Protein AF-A0A133V597-F1 (afdb_monomer_lite)

Secondary structure (DSSP, 8-state):
--HHHHHHHHHHHHH--HHHHHHHHHHHHHHSTTT--STT-SHHHHHHHHHHHHHHHGGGSS--

Foldseek 3Di:
DDPVVLVVLLVVLVVDDDPVNVVSLVVSVVCVCVHVVPPDDDPSNVSSVVSVVVVVVVVVVVPD

Sequence (64 aa):
MNYRELKELARRVDQSWGEERERLLQKLLRKLPELDPFEGHSDFAVMVAKMLARVKWFPYHKYS

Radius of gyration: 12.23 Å; chains: 1; bounding box: 35×18×29 Å

Organism: NCBI:txid1698274

Structure (mmCIF, N/CA/C/O backbone):
data_AF-A0A133V597-F1
#
_entry.id   AF-A0A133V597-F1
#
loop_
_atom_site.group_PDB
_atom_site.id
_atom_site.type_symbol
_atom_site.label_atom_id
_atom_site.label_alt_id
_atom_site.label_comp_id
_atom_site.label_asym_id
_atom_site.label_entity_id
_atom_site.label_seq_id
_atom_site.pdbx_PDB_ins_code
_atom_site.Cartn_x
_atom_site.Cartn_y
_atom_site.Cartn_z
_atom_site.occupancy
_atom_site.B_iso_or_equiv
_atom_site.auth_seq_id
_atom_site.auth_comp_id
_atom_site.auth_asym_id
_atom_site.auth_atom_id
_atom_site.pdbx_PDB_model_num
ATOM 1 N N . MET A 1 1 ? 8.812 8.017 -6.369 1.00 71.44 1 MET A N 1
ATOM 2 C CA . MET A 1 1 ? 8.829 7.086 -5.223 1.00 71.44 1 MET A CA 1
ATOM 3 C C . MET A 1 1 ? 9.535 5.838 -5.698 1.00 71.44 1 MET A C 1
ATOM 5 O O . MET A 1 1 ? 9.280 5.445 -6.824 1.00 71.44 1 MET A O 1
ATOM 9 N N . ASN A 1 2 ? 10.463 5.285 -4.931 1.00 78.44 2 ASN A N 1
ATOM 10 C CA . ASN A 1 2 ? 11.224 4.100 -5.326 1.00 78.44 2 ASN A CA 1
ATOM 11 C C . ASN A 1 2 ? 10.592 2.814 -4.754 1.00 78.44 2 ASN A C 1
ATOM 13 O O . ASN A 1 2 ? 9.688 2.855 -3.917 1.00 78.44 2 ASN A O 1
ATOM 17 N N . TYR A 1 3 ? 11.080 1.651 -5.189 1.00 74.19 3 TYR A N 1
ATOM 18 C CA . TYR A 1 3 ? 10.544 0.352 -4.767 1.00 74.19 3 TYR A CA 1
ATOM 19 C C . TYR A 1 3 ? 10.654 0.098 -3.249 1.00 74.19 3 TYR A C 1
ATOM 21 O O . TYR A 1 3 ? 9.794 -0.553 -2.653 1.00 74.19 3 TYR A O 1
ATOM 29 N N . ARG A 1 4 ? 11.683 0.649 -2.589 1.00 80.56 4 ARG A N 1
ATOM 30 C CA . ARG A 1 4 ? 11.869 0.531 -1.134 1.00 80.56 4 ARG A CA 1
ATOM 31 C C . ARG A 1 4 ? 10.804 1.322 -0.376 1.00 80.56 4 ARG A C 1
ATOM 33 O O . ARG A 1 4 ? 10.189 0.786 0.543 1.00 80.56 4 ARG A O 1
ATOM 40 N N . GLU A 1 5 ? 10.537 2.550 -0.806 1.00 83.56 5 GLU A N 1
ATOM 41 C CA . GLU A 1 5 ? 9.461 3.385 -0.266 1.00 83.56 5 GLU A CA 1
ATOM 42 C C . GLU A 1 5 ? 8.085 2.737 -0.481 1.00 83.56 5 GLU A C 1
ATOM 44 O O . GLU A 1 5 ? 7.220 2.820 0.390 1.00 83.56 5 GLU A O 1
ATOM 49 N N . LEU A 1 6 ? 7.879 2.048 -1.611 1.00 80.62 6 LEU A N 1
ATOM 50 C CA . LEU A 1 6 ? 6.639 1.328 -1.928 1.00 80.62 6 LEU A CA 1
ATOM 51 C C . LEU A 1 6 ? 6.396 0.135 -1.001 1.00 80.62 6 LEU A C 1
ATOM 53 O O . LEU A 1 6 ? 5.290 -0.023 -0.481 1.00 80.62 6 LEU A O 1
ATOM 57 N N . LYS A 1 7 ? 7.437 -0.655 -0.719 1.00 80.00 7 LYS A N 1
ATOM 58 C CA . LYS A 1 7 ? 7.377 -1.718 0.296 1.00 80.00 7 LYS A CA 1
ATOM 59 C C . LYS A 1 7 ? 7.056 -1.169 1.680 1.00 80.00 7 LYS A C 1
ATOM 61 O O . LYS A 1 7 ? 6.261 -1.761 2.408 1.00 80.00 7 LYS A O 1
ATOM 66 N N . GLU A 1 8 ? 7.651 -0.041 2.044 1.00 87.19 8 GLU A N 1
ATOM 67 C CA . GLU A 1 8 ? 7.401 0.566 3.346 1.00 87.19 8 GLU A CA 1
ATOM 68 C C . GLU A 1 8 ? 5.975 1.115 3.456 1.00 87.19 8 GLU A C 1
ATOM 70 O O . GLU A 1 8 ? 5.318 0.919 4.477 1.00 87.19 8 GLU A O 1
ATOM 75 N N . LEU A 1 9 ? 5.449 1.712 2.383 1.00 85.12 9 LEU A N 1
ATOM 76 C CA . LEU A 1 9 ? 4.052 2.131 2.315 1.00 85.12 9 LEU A CA 1
ATOM 77 C C . LEU A 1 9 ? 3.099 0.936 2.450 1.00 85.12 9 LEU A C 1
ATOM 79 O O . LEU A 1 9 ? 2.162 1.007 3.240 1.00 85.12 9 LEU A O 1
ATOM 83 N N . ALA A 1 10 ? 3.362 -0.173 1.753 1.00 82.06 10 ALA A N 1
ATOM 84 C CA . ALA A 1 10 ? 2.571 -1.397 1.890 1.00 82.06 10 ALA A CA 1
ATOM 85 C C . ALA A 1 10 ? 2.598 -1.944 3.327 1.00 82.06 10 ALA A C 1
ATOM 87 O O . ALA A 1 10 ? 1.563 -2.319 3.873 1.00 82.06 10 ALA A O 1
ATOM 88 N N . ARG A 1 11 ? 3.761 -1.914 3.986 1.00 83.62 11 ARG A N 1
ATOM 89 C CA . ARG A 1 11 ? 3.884 -2.310 5.393 1.00 83.62 11 ARG A CA 1
ATOM 90 C C . ARG A 1 11 ? 3.073 -1.400 6.324 1.00 83.62 11 ARG A C 1
ATOM 92 O O . ARG A 1 11 ? 2.416 -1.902 7.228 1.00 83.62 11 ARG A O 1
ATOM 99 N N . ARG A 1 12 ? 3.057 -0.085 6.085 1.00 86.50 12 ARG A N 1
ATOM 100 C CA . ARG A 1 12 ? 2.219 0.861 6.851 1.00 86.50 12 ARG A CA 1
ATOM 101 C C . ARG A 1 12 ? 0.723 0.628 6.618 1.00 86.50 12 ARG A C 1
ATOM 103 O O . ARG A 1 12 ? -0.058 0.739 7.556 1.00 86.50 12 ARG A O 1
ATOM 110 N N . VAL A 1 13 ? 0.316 0.263 5.401 1.00 84.00 13 VAL A N 1
ATOM 111 C CA . VAL A 1 13 ? -1.074 -0.129 5.092 1.00 84.00 13 VAL A CA 1
ATOM 112 C C . VAL A 1 13 ? -1.491 -1.385 5.860 1.00 84.00 13 VAL A C 1
ATOM 114 O O . VAL A 1 13 ? -2.621 -1.467 6.327 1.00 84.00 13 VAL A O 1
ATOM 117 N N . ASP A 1 14 ? -0.602 -2.365 6.008 1.00 80.44 14 ASP A N 1
ATOM 118 C CA . ASP A 1 14 ? -0.912 -3.590 6.759 1.00 80.44 14 ASP A CA 1
ATOM 119 C C . ASP A 1 14 ? -1.012 -3.342 8.274 1.00 80.44 14 ASP A C 1
ATOM 121 O O . ASP A 1 14 ? -1.804 -3.982 8.958 1.00 80.44 14 ASP A O 1
ATOM 125 N N . GLN A 1 15 ? -0.243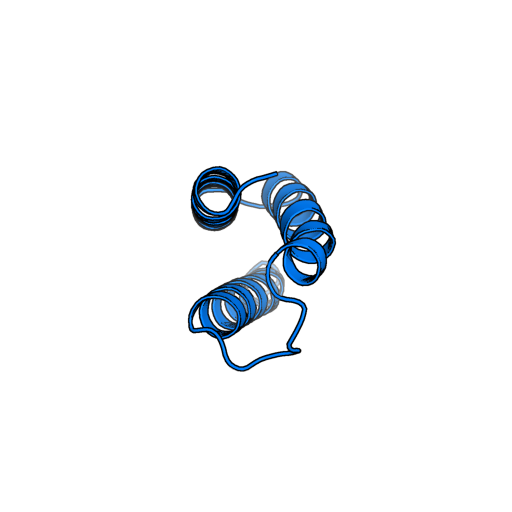 -2.377 8.789 1.00 82.75 15 GLN A N 1
ATOM 126 C CA . GLN A 1 15 ? -0.206 -2.013 10.211 1.00 82.75 15 GLN A CA 1
ATOM 127 C C . GLN A 1 15 ? -1.271 -0.988 10.634 1.00 82.75 15 GLN A C 1
ATOM 129 O O . GLN A 1 15 ? -1.444 -0.756 11.829 1.00 82.75 15 GLN A O 1
ATOM 134 N N . SER A 1 16 ? -1.963 -0.360 9.684 1.00 83.06 16 SER A N 1
ATOM 135 C CA . SER A 1 16 ? -2.970 0.675 9.947 1.00 83.06 16 SER A CA 1
ATOM 136 C C . SER A 1 16 ? -4.391 0.115 9.924 1.00 83.06 16 SER A C 1
ATOM 138 O O . SER A 1 16 ? -4.662 -0.959 9.382 1.00 83.06 16 SER A O 1
ATOM 140 N N . TRP A 1 17 ? -5.324 0.873 10.503 1.00 79.88 17 TRP A N 1
ATOM 141 C CA . TRP A 1 17 ? -6.736 0.506 10.622 1.00 79.88 17 TRP A CA 1
ATOM 142 C C . TRP A 1 17 ? -7.651 1.692 10.295 1.00 79.88 17 TRP A C 1
ATOM 144 O O . TRP A 1 17 ? -7.224 2.844 10.336 1.00 79.88 17 TRP A O 1
ATOM 154 N N . GLY A 1 18 ? -8.916 1.410 9.966 1.00 82.50 18 GLY A N 1
ATOM 155 C CA . GLY A 1 18 ? -9.931 2.441 9.717 1.00 82.50 18 GLY A CA 1
ATOM 156 C C . GLY A 1 18 ? -9.584 3.395 8.566 1.00 82.50 18 GLY A C 1
ATOM 157 O O . GLY A 1 18 ? -9.009 2.980 7.560 1.00 82.50 18 GLY A O 1
ATOM 158 N N . GLU A 1 19 ? -9.925 4.676 8.728 1.00 81.50 19 GLU A N 1
ATOM 159 C CA . GLU A 1 19 ? -9.736 5.720 7.706 1.00 81.50 19 GLU A CA 1
ATOM 160 C C . GLU A 1 19 ?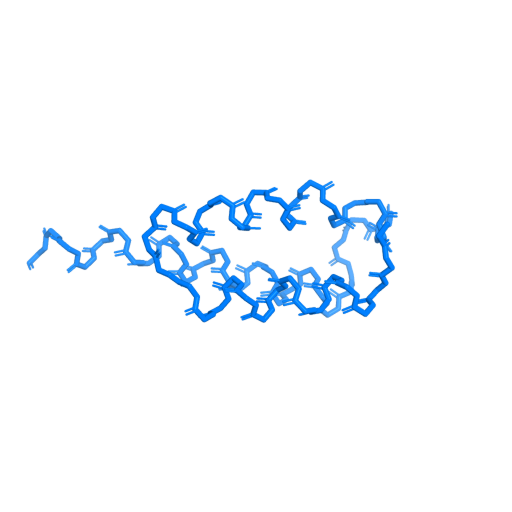 -8.263 5.939 7.329 1.00 81.50 19 GLU A C 1
ATOM 162 O O . GLU A 1 19 ? -7.938 6.217 6.172 1.00 81.50 19 GLU A O 1
ATOM 167 N N . GLU A 1 20 ? -7.342 5.773 8.284 1.00 81.69 20 GLU A N 1
ATOM 168 C CA . GLU A 1 20 ? -5.907 5.909 8.022 1.00 81.69 20 GLU A CA 1
ATOM 169 C C . GLU A 1 20 ? -5.425 4.831 7.048 1.00 81.69 20 GLU A C 1
ATOM 171 O O . GLU A 1 20 ? -4.708 5.125 6.085 1.00 81.69 20 GLU A O 1
ATOM 176 N N . ARG A 1 21 ? -5.887 3.591 7.248 1.00 82.25 21 ARG A N 1
ATOM 177 C CA . ARG A 1 21 ? -5.593 2.480 6.342 1.00 82.25 21 ARG A CA 1
ATOM 178 C C . ARG A 1 21 ? -6.092 2.763 4.939 1.00 82.25 21 ARG A C 1
ATOM 180 O O . ARG A 1 21 ? -5.359 2.551 3.977 1.00 82.25 21 ARG A O 1
ATOM 187 N N . GLU A 1 22 ? -7.321 3.250 4.820 1.00 80.94 22 GLU A N 1
ATOM 188 C CA . GLU A 1 22 ? -7.942 3.546 3.533 1.00 80.94 22 GLU A CA 1
ATOM 189 C C . GLU A 1 22 ? -7.182 4.649 2.785 1.00 80.94 22 GLU A C 1
ATOM 191 O O . GLU A 1 22 ? -6.856 4.502 1.605 1.00 80.94 22 GLU A O 1
ATOM 196 N N . ARG A 1 23 ? -6.770 5.706 3.493 1.00 85.56 23 ARG A N 1
ATOM 197 C CA . ARG A 1 23 ? -5.948 6.782 2.929 1.00 85.56 23 ARG A CA 1
ATOM 198 C C . ARG A 1 23 ? -4.585 6.283 2.442 1.00 85.56 23 ARG A C 1
ATOM 200 O O . ARG A 1 23 ? -4.138 6.658 1.354 1.00 85.56 23 ARG A O 1
ATOM 207 N N . LEU A 1 24 ? -3.911 5.448 3.233 1.00 85.62 24 LEU A N 1
ATOM 208 C CA . LEU A 1 24 ? -2.608 4.878 2.874 1.00 85.62 24 LEU A CA 1
ATOM 209 C C . LEU A 1 24 ? -2.724 3.889 1.708 1.00 85.62 24 LEU A C 1
ATOM 211 O O . LEU A 1 24 ? -1.875 3.888 0.816 1.00 85.62 24 LEU A O 1
ATOM 215 N N . LEU A 1 25 ? -3.796 3.101 1.679 1.00 82.44 25 LEU A N 1
ATOM 216 C CA . LEU A 1 25 ? -4.100 2.154 0.614 1.00 82.44 25 LEU A CA 1
ATOM 217 C C . LEU A 1 25 ? -4.363 2.873 -0.713 1.00 82.44 25 LEU A C 1
ATOM 219 O O . LEU A 1 25 ? -3.785 2.505 -1.731 1.00 82.44 25 LEU A O 1
ATOM 223 N N . GLN A 1 26 ? -5.155 3.947 -0.706 1.00 82.06 26 GLN A N 1
ATOM 224 C CA . GLN A 1 26 ? -5.381 4.786 -1.889 1.00 82.06 26 GLN A CA 1
ATOM 225 C C . GLN A 1 26 ? -4.073 5.383 -2.422 1.00 82.06 26 GLN A C 1
ATOM 227 O O . GLN A 1 26 ? -3.824 5.405 -3.631 1.00 82.06 26 GLN A O 1
ATOM 232 N N . LYS A 1 27 ? -3.188 5.823 -1.519 1.00 85.56 27 LYS A N 1
ATOM 233 C CA . LYS A 1 27 ? -1.853 6.305 -1.890 1.00 85.56 27 LYS A CA 1
ATOM 234 C C . LYS A 1 27 ? -1.004 5.196 -2.520 1.00 85.56 27 LYS A C 1
ATOM 236 O O . LYS A 1 27 ? -0.315 5.461 -3.502 1.00 85.56 27 LYS A O 1
ATOM 241 N N . LEU A 1 28 ? -1.068 3.974 -1.988 1.00 82.44 28 LEU A N 1
ATOM 242 C CA . LEU A 1 28 ? -0.355 2.811 -2.520 1.00 82.44 28 LEU A CA 1
ATOM 243 C C . LEU A 1 28 ? -0.852 2.439 -3.922 1.00 82.44 28 LEU A C 1
ATOM 245 O O . LEU A 1 28 ? -0.035 2.253 -4.819 1.00 82.44 28 LEU A O 1
ATOM 249 N N . LEU A 1 29 ? -2.170 2.417 -4.131 1.00 77.12 29 LEU A N 1
ATOM 250 C CA . LEU A 1 29 ? -2.780 2.105 -5.427 1.00 77.12 29 LEU A CA 1
ATOM 251 C C . LEU A 1 29 ? -2.436 3.124 -6.511 1.00 77.12 29 LEU A C 1
ATOM 253 O O . LEU A 1 29 ? -2.180 2.730 -7.639 1.00 77.12 29 LEU A O 1
ATOM 257 N N . ARG A 1 30 ? -2.364 4.420 -6.185 1.00 82.56 30 ARG A N 1
ATOM 258 C CA . ARG A 1 30 ? -1.929 5.442 -7.155 1.00 82.56 30 ARG A CA 1
ATOM 259 C C . ARG A 1 30 ? -0.466 5.297 -7.564 1.00 82.56 30 ARG A C 1
ATOM 261 O O . ARG A 1 30 ? -0.105 5.696 -8.662 1.00 82.56 30 ARG A O 1
ATOM 268 N N . LYS A 1 31 ? 0.380 4.784 -6.667 1.00 78.94 31 LYS A N 1
ATOM 269 C CA . LYS A 1 31 ? 1.832 4.675 -6.872 1.00 78.94 31 LYS A CA 1
ATOM 270 C C . LYS A 1 31 ? 2.285 3.325 -7.416 1.00 78.94 31 LYS A C 1
ATOM 272 O O . LYS A 1 31 ? 3.414 3.231 -7.881 1.00 78.94 31 LYS A O 1
ATOM 277 N N . LEU A 1 32 ? 1.417 2.315 -7.395 1.00 73.44 32 LEU A N 1
ATOM 278 C CA . LEU A 1 32 ? 1.683 0.996 -7.970 1.00 73.44 32 LEU A CA 1
ATOM 279 C C . LEU A 1 32 ? 2.002 1.055 -9.477 1.00 73.44 32 LEU A C 1
ATOM 281 O O . LEU A 1 32 ? 3.059 0.558 -9.857 1.00 73.44 32 LEU A O 1
ATOM 285 N N . PRO A 1 33 ? 1.167 1.699 -10.323 1.00 69.81 33 PRO A N 1
ATOM 286 C CA . PRO A 1 33 ? 1.362 1.689 -11.774 1.00 69.81 33 PRO A CA 1
ATOM 287 C C . PRO A 1 33 ? 2.602 2.473 -12.215 1.00 69.81 33 PRO A C 1
ATOM 289 O O . PRO A 1 33 ? 3.176 2.192 -13.258 1.00 69.81 33 PRO A O 1
ATOM 292 N N . GLU A 1 34 ? 3.041 3.450 -11.410 1.00 70.62 34 GLU A N 1
ATOM 293 C CA . GLU A 1 34 ? 4.267 4.220 -11.672 1.00 70.62 34 GLU A CA 1
ATOM 294 C C . GLU A 1 34 ? 5.540 3.361 -11.541 1.00 70.62 34 GLU A C 1
ATOM 296 O O . GLU A 1 34 ? 6.586 3.738 -12.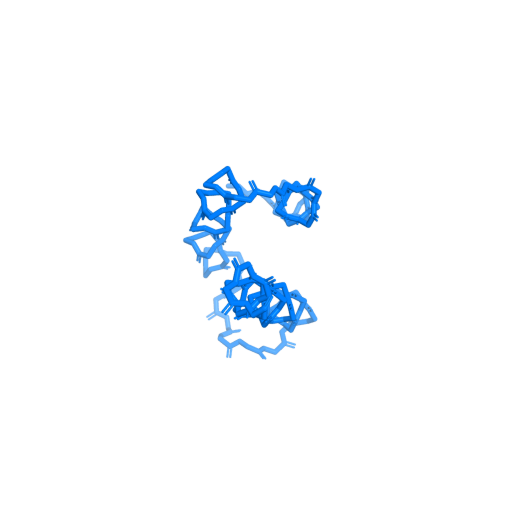065 1.00 70.62 34 GLU A O 1
ATOM 301 N N . LEU A 1 35 ? 5.475 2.239 -10.815 1.00 65.25 35 LEU A N 1
ATOM 302 C CA . LEU A 1 35 ? 6.624 1.381 -10.503 1.00 65.25 35 LEU A CA 1
ATOM 303 C C . LEU A 1 35 ? 6.522 -0.029 -11.089 1.00 65.25 35 LEU A C 1
ATOM 305 O O . LEU A 1 35 ? 7.546 -0.700 -11.201 1.00 65.25 35 LEU A O 1
ATOM 309 N N . ASP A 1 36 ? 5.321 -0.460 -11.461 1.00 62.12 36 ASP A N 1
ATOM 310 C CA . ASP A 1 36 ? 5.074 -1.704 -12.181 1.00 62.12 36 ASP A CA 1
ATOM 311 C C . ASP A 1 36 ? 4.157 -1.414 -13.383 1.00 62.12 36 ASP A C 1
ATOM 313 O O . ASP A 1 36 ? 2.931 -1.479 -13.259 1.00 62.12 36 ASP A O 1
ATOM 317 N N . PRO A 1 37 ? 4.731 -1.012 -14.533 1.00 57.12 37 PRO A N 1
ATOM 318 C CA . PRO A 1 37 ? 3.962 -0.645 -15.721 1.00 57.12 37 PRO A CA 1
ATOM 319 C C . PRO A 1 37 ? 3.322 -1.851 -16.427 1.00 57.12 37 PRO A C 1
ATOM 321 O O . PRO A 1 37 ? 2.512 -1.661 -17.331 1.00 57.12 37 PRO A O 1
ATOM 324 N N . PHE A 1 38 ? 3.665 -3.084 -16.036 1.00 55.22 38 PHE A N 1
ATOM 325 C CA . PHE A 1 38 ? 3.077 -4.304 -16.582 1.00 55.22 38 PHE A CA 1
ATOM 326 C C . PHE A 1 38 ? 2.011 -4.822 -15.615 1.00 55.22 38 PHE A C 1
ATOM 328 O O . PHE A 1 38 ? 2.312 -5.485 -14.626 1.00 55.22 38 PHE A O 1
ATOM 335 N N . GLU A 1 39 ? 0.754 -4.482 -15.900 1.00 54.19 39 GLU A N 1
ATOM 336 C CA . GLU A 1 39 ? -0.445 -4.801 -15.117 1.00 54.19 39 GLU A CA 1
ATOM 337 C C . GLU A 1 39 ? -0.546 -6.276 -14.656 1.00 54.19 39 GLU A C 1
ATOM 339 O O . GLU A 1 39 ? -1.240 -7.091 -15.258 1.00 54.19 39 GLU A O 1
ATOM 344 N N . GLY A 1 40 ? 0.056 -6.622 -13.512 1.00 52.91 40 GLY A N 1
ATOM 345 C CA . GLY A 1 40 ? -0.417 -7.745 -12.695 1.00 52.91 40 GLY A CA 1
ATOM 346 C C . GLY A 1 40 ? 0.409 -9.032 -12.664 1.00 52.91 40 GLY A C 1
ATOM 347 O O . GLY A 1 40 ? -0.127 -10.049 -12.227 1.00 52.91 40 GLY A O 1
ATOM 348 N N . HIS A 1 41 ? 1.695 -9.020 -13.030 1.00 53.78 41 HIS A N 1
ATOM 349 C CA . HIS A 1 41 ? 2.548 -10.217 -12.894 1.00 53.78 41 HIS A CA 1
ATOM 350 C C . HIS A 1 41 ? 3.606 -10.161 -11.783 1.00 53.78 41 HIS A C 1
ATOM 352 O O . HIS A 1 41 ? 4.232 -11.186 -11.515 1.00 53.78 41 HIS A O 1
ATOM 358 N N . SER A 1 42 ? 3.800 -9.031 -11.090 1.00 62.91 42 SER A N 1
ATOM 359 C CA . SER A 1 42 ? 4.721 -9.005 -9.949 1.00 62.91 42 SER A CA 1
ATOM 360 C C . SER A 1 42 ? 4.057 -9.502 -8.659 1.00 62.91 42 SER A C 1
ATOM 362 O O . SER A 1 42 ? 2.902 -9.182 -8.355 1.00 62.91 42 SER A O 1
ATOM 364 N N . ASP A 1 43 ? 4.820 -10.231 -7.836 1.00 63.12 43 ASP A N 1
ATOM 365 C CA . ASP A 1 43 ? 4.434 -10.645 -6.475 1.00 63.12 43 ASP A CA 1
ATOM 366 C C . ASP A 1 43 ? 3.899 -9.477 -5.626 1.00 63.12 43 ASP A C 1
ATOM 368 O O . ASP A 1 43 ? 3.118 -9.658 -4.687 1.00 63.12 43 ASP A O 1
ATOM 372 N N . PHE A 1 44 ? 4.299 -8.253 -5.976 1.00 67.12 44 PHE A N 1
ATOM 373 C CA . PHE A 1 44 ? 3.861 -7.030 -5.332 1.00 67.12 44 PHE A CA 1
ATOM 374 C C . PHE A 1 44 ? 2.386 -6.707 -5.613 1.00 67.12 44 PHE A C 1
ATOM 376 O O . PHE A 1 44 ? 1.649 -6.386 -4.679 1.00 67.12 44 PHE A O 1
ATOM 383 N N . ALA A 1 45 ? 1.920 -6.855 -6.856 1.00 67.06 45 ALA A N 1
ATOM 384 C CA . ALA A 1 45 ? 0.511 -6.671 -7.205 1.00 67.06 45 ALA A CA 1
ATOM 385 C C . ALA A 1 45 ? -0.382 -7.703 -6.494 1.00 67.06 45 ALA A C 1
ATOM 387 O O . ALA A 1 45 ? -1.417 -7.346 -5.926 1.00 67.06 45 ALA A O 1
ATOM 388 N N . VAL A 1 46 ? 0.064 -8.963 -6.420 1.00 65.44 46 VAL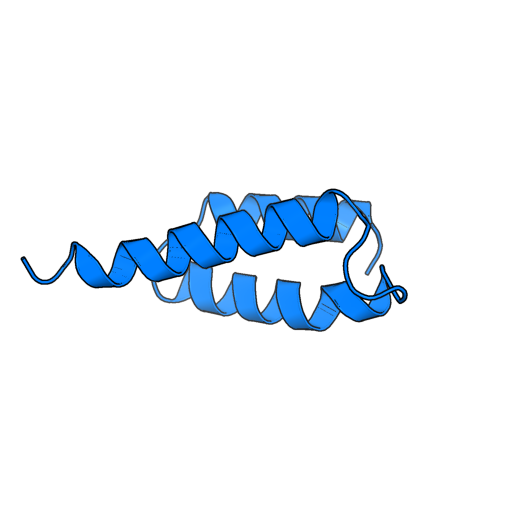 A N 1
ATOM 389 C CA . VAL A 1 46 ? -0.619 -10.032 -5.667 1.00 65.44 46 VAL A CA 1
ATOM 390 C C . VAL A 1 46 ? -0.681 -9.705 -4.171 1.00 65.44 46 VAL A C 1
ATOM 392 O O . VAL A 1 46 ? -1.717 -9.899 -3.530 1.00 65.44 46 VAL A O 1
ATOM 395 N N . MET A 1 47 ? 0.404 -9.180 -3.595 1.00 69.25 47 MET A N 1
ATOM 396 C CA . MET A 1 47 ? 0.438 -8.747 -2.197 1.00 69.25 47 MET A CA 1
ATOM 397 C C . MET A 1 47 ? -0.560 -7.611 -1.931 1.00 69.25 47 MET A C 1
ATOM 399 O O . MET A 1 47 ? -1.307 -7.673 -0.953 1.00 69.25 47 MET A O 1
ATOM 403 N N . VAL A 1 48 ? -0.633 -6.609 -2.811 1.00 69.75 48 VAL A N 1
ATOM 404 C CA . VAL A 1 48 ? -1.603 -5.513 -2.676 1.00 69.75 48 VAL A CA 1
ATOM 405 C C . VAL A 1 48 ? -3.038 -5.997 -2.876 1.00 69.75 48 VAL A C 1
ATOM 407 O O . VAL A 1 48 ? -3.910 -5.613 -2.100 1.00 69.75 48 VAL A O 1
ATOM 410 N N . ALA A 1 49 ? -3.295 -6.914 -3.810 1.00 68.12 49 ALA A N 1
ATOM 411 C CA . ALA A 1 49 ? -4.607 -7.545 -3.966 1.00 68.12 49 ALA A CA 1
ATOM 412 C C . ALA A 1 49 ? -5.042 -8.303 -2.696 1.00 68.12 49 ALA A C 1
ATOM 414 O O . ALA A 1 49 ? -6.188 -8.180 -2.260 1.00 68.12 49 ALA A O 1
ATOM 415 N N . LYS A 1 50 ? -4.121 -9.017 -2.031 1.00 68.50 50 LYS A N 1
ATOM 416 C CA . LYS A 1 50 ? -4.379 -9.657 -0.727 1.00 68.50 50 LYS A CA 1
ATOM 417 C C . LYS A 1 50 ? -4.670 -8.633 0.375 1.00 68.50 50 LYS A C 1
ATOM 419 O O . LYS A 1 50 ? -5.568 -8.855 1.189 1.00 68.50 50 LYS A O 1
ATOM 424 N N . MET A 1 51 ? -3.955 -7.505 0.399 1.00 69.81 51 MET A N 1
ATOM 425 C CA . MET A 1 51 ? -4.230 -6.409 1.338 1.00 69.81 51 MET A CA 1
ATOM 426 C C . 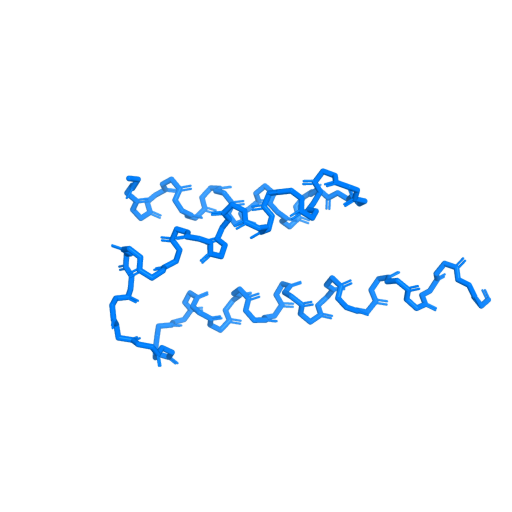MET A 1 51 ? -5.617 -5.801 1.099 1.00 69.81 51 MET A C 1
ATOM 428 O O . MET A 1 51 ? -6.361 -5.605 2.057 1.00 69.81 51 MET A O 1
ATOM 432 N N . LEU A 1 52 ? -6.000 -5.576 -0.161 1.00 67.62 52 LEU A N 1
ATOM 433 C CA . LEU A 1 52 ? -7.334 -5.105 -0.542 1.00 67.62 52 LEU A CA 1
ATOM 434 C C . LEU A 1 52 ? -8.438 -6.088 -0.150 1.00 67.62 52 LEU A C 1
ATOM 436 O O . LEU A 1 52 ? -9.469 -5.670 0.371 1.00 67.62 52 LEU A O 1
ATOM 440 N N . ALA A 1 53 ? -8.226 -7.387 -0.364 1.00 64.44 53 ALA A N 1
ATOM 441 C CA . ALA A 1 53 ? -9.175 -8.421 0.035 1.00 64.44 53 ALA A CA 1
ATOM 442 C C . ALA A 1 53 ? -9.390 -8.431 1.558 1.00 64.44 53 ALA A C 1
ATOM 444 O O . ALA A 1 53 ? -10.528 -8.508 2.016 1.00 64.44 53 ALA A O 1
ATOM 445 N N . ARG A 1 54 ? -8.316 -8.258 2.345 1.00 65.25 54 ARG A N 1
ATOM 446 C CA . ARG A 1 54 ? -8.407 -8.082 3.805 1.00 65.25 54 ARG A CA 1
ATOM 447 C C . ARG A 1 54 ? -9.147 -6.806 4.185 1.00 65.25 54 ARG A C 1
ATOM 449 O O . ARG A 1 54 ? -9.974 -6.846 5.087 1.00 65.25 54 ARG A O 1
ATOM 456 N N . VAL A 1 55 ? -8.895 -5.693 3.494 1.00 63.09 55 VAL A N 1
ATOM 457 C CA . VAL A 1 55 ? -9.631 -4.443 3.732 1.00 63.09 55 VAL A CA 1
ATOM 458 C C . VAL A 1 55 ? -11.112 -4.625 3.419 1.00 63.09 55 VAL A C 1
ATOM 460 O O . VAL A 1 55 ? -11.905 -4.155 4.210 1.00 63.09 55 VAL A O 1
ATOM 463 N N . LYS A 1 56 ? -11.502 -5.345 2.355 1.00 55.78 56 LYS A N 1
ATOM 464 C CA . LYS A 1 56 ? -12.913 -5.656 2.037 1.00 55.78 56 LYS A CA 1
ATOM 465 C C . LYS A 1 56 ? -13.578 -6.639 3.005 1.00 55.78 56 LYS A C 1
ATOM 467 O O . LYS A 1 56 ? -14.795 -6.594 3.145 1.00 55.78 56 LYS A O 1
ATOM 472 N N . TRP A 1 57 ? -12.813 -7.497 3.677 1.00 51.94 57 TRP A N 1
ATOM 473 C CA . TRP A 1 57 ? -13.327 -8.366 4.743 1.00 51.94 57 TRP A CA 1
ATOM 474 C C . TRP A 1 57 ? -13.553 -7.619 6.068 1.00 51.94 57 TRP A C 1
ATOM 476 O O . TRP A 1 57 ? -14.470 -7.951 6.813 1.00 51.94 57 TRP A O 1
ATOM 486 N N . PHE A 1 58 ? -12.776 -6.571 6.352 1.00 48.41 58 PHE A N 1
ATOM 487 C CA . PHE A 1 58 ? -12.920 -5.776 7.577 1.00 48.41 58 PHE A CA 1
ATOM 488 C C . PHE A 1 58 ? -14.226 -4.955 7.739 1.00 48.41 58 PHE A C 1
ATOM 490 O O . PHE A 1 58 ? -14.674 -4.847 8.880 1.00 48.41 58 PHE A O 1
ATOM 497 N N . PRO A 1 59 ? -14.897 -4.406 6.702 1.00 50.09 59 PRO A N 1
ATOM 498 C CA . PRO A 1 59 ? -16.173 -3.711 6.870 1.00 50.09 59 PRO A CA 1
ATOM 499 C C . PRO A 1 59 ? -17.337 -4.653 7.199 1.00 50.09 59 PRO A C 1
ATOM 501 O O . PRO A 1 59 ? -18.340 -4.182 7.724 1.00 50.09 59 PRO A O 1
ATOM 504 N N . TYR A 1 60 ? -17.218 -5.965 6.961 1.00 40.88 60 TYR A N 1
ATOM 505 C CA . TYR A 1 60 ? -18.312 -6.909 7.225 1.00 40.88 60 TYR A CA 1
ATOM 506 C C . TYR A 1 60 ? -18.365 -7.434 8.666 1.00 40.88 60 TYR A C 1
ATOM 508 O O . TYR A 1 60 ? -19.408 -7.922 9.084 1.00 40.88 60 TYR A O 1
ATOM 516 N N . HIS A 1 61 ? -17.297 -7.293 9.459 1.00 45.75 61 HIS A N 1
ATOM 517 C CA . HIS A 1 61 ? -17.287 -7.763 10.854 1.00 45.75 61 HIS A CA 1
ATOM 518 C C . HIS A 1 61 ? -17.563 -6.686 11.908 1.00 45.75 61 HIS A C 1
ATOM 520 O O . HIS A 1 61 ? -17.613 -7.005 13.090 1.00 45.75 61 HIS A O 1
ATOM 526 N N . LYS A 1 62 ? -17.776 -5.423 11.516 1.00 42.03 62 LYS A N 1
ATOM 527 C CA . LYS A 1 62 ? -18.234 -4.379 12.454 1.00 42.03 62 LYS A CA 1
ATOM 528 C C . LYS A 1 62 ? -19.758 -4.229 12.538 1.00 42.03 62 LYS A C 1
ATOM 530 O O . LYS A 1 62 ? -20.222 -3.405 13.319 1.00 42.03 62 LYS A O 1
ATOM 535 N N . TYR A 1 63 ? -20.513 -5.018 11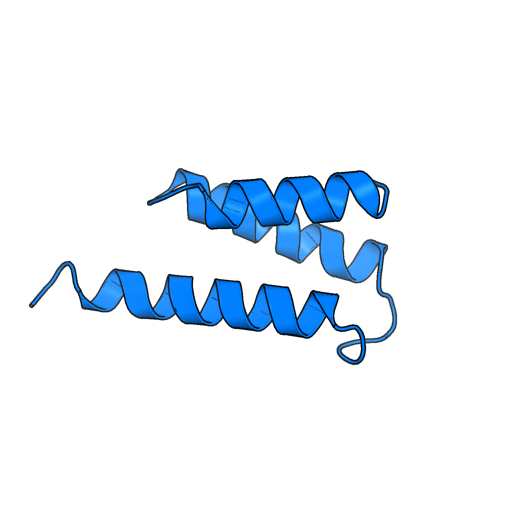.771 1.00 43.59 63 TYR A N 1
ATOM 536 C CA . TYR A 1 63 ? -21.980 -4.981 11.727 1.00 43.59 63 TYR A CA 1
ATOM 537 C C . TYR A 1 63 ? -22.629 -6.375 11.791 1.00 43.59 63 TYR A C 1
ATOM 539 O O . TYR A 1 63 ? -23.678 -6.584 11.185 1.00 43.59 63 TYR A O 1
ATOM 547 N N . SER A 1 64 ? -22.027 -7.331 12.507 1.00 38.56 64 SER A N 1
ATOM 548 C CA . SER A 1 64 ? -22.699 -8.590 12.849 1.00 38.56 64 SER A CA 1
ATOM 549 C C . SER A 1 64 ? -22.561 -8.919 14.321 1.00 38.56 64 SER A C 1
ATOM 551 O O . SER A 1 64 ? -21.544 -8.505 14.920 1.00 38.56 64 SER A O 1
#

pLDDT: mean 70.27, std 13.38, range [38.56, 87.19]